Protein AF-A0A8T1VAX4-F1 (afdb_monomer_lite)

Foldseek 3Di:
DDPPDDDPVVVVVVVCCVQDVALVSVVVVVVVVLVVVVFPDKDKDDDVVVSDIDIDTD

Radius of gyration: 15.73 Å; chains: 1; bounding box: 23×28×49 Å

Sequence (58 aa):
MALSVLDGKTRDLMSASYALPDLETAVKQVMFNSIDAHAKTIKLSVDVAAASFTAVDD

Structure (mmCIF, N/CA/C/O backbone):
data_AF-A0A8T1VAX4-F1
#
_entry.id   AF-A0A8T1VAX4-F1
#
loop_
_atom_site.group_PDB
_atom_site.id
_atom_site.type_symbol
_atom_site.label_atom_id
_atom_site.label_alt_id
_atom_site.label_comp_id
_atom_site.label_asym_id
_atom_site.label_entity_id
_atom_site.label_seq_id
_atom_site.pdbx_PDB_ins_code
_atom_site.Cartn_x
_atom_site.Cartn_y
_atom_site.Cartn_z
_atom_site.occupancy
_atom_site.B_iso_or_equiv
_atom_site.auth_seq_id
_atom_site.auth_comp_id
_atom_site.auth_asym_id
_atom_site.auth_atom_id
_atom_site.pdbx_PDB_model_num
ATOM 1 N N . MET A 1 1 ? 8.461 19.144 -36.786 1.00 40.88 1 MET A N 1
ATOM 2 C CA . MET A 1 1 ? 8.591 18.094 -35.754 1.00 40.88 1 MET A CA 1
ATOM 3 C C . MET A 1 1 ? 7.194 17.623 -35.407 1.00 40.88 1 MET A C 1
ATOM 5 O O . MET A 1 1 ? 6.400 18.446 -34.972 1.00 40.88 1 MET A O 1
ATOM 9 N N . ALA A 1 2 ? 6.855 16.367 -35.694 1.00 52.34 2 ALA A N 1
ATOM 10 C CA . ALA A 1 2 ? 5.559 15.820 -35.307 1.00 52.34 2 ALA A CA 1
ATOM 11 C C . ALA A 1 2 ? 5.518 15.687 -33.776 1.00 52.34 2 ALA A C 1
ATOM 13 O O . ALA A 1 2 ? 6.428 15.091 -33.202 1.00 52.34 2 ALA A O 1
ATOM 14 N N . LEU A 1 3 ? 4.507 16.267 -33.120 1.00 56.50 3 LEU A N 1
ATOM 15 C CA . LEU A 1 3 ? 4.212 15.946 -31.725 1.00 56.50 3 LEU A CA 1
ATOM 16 C C . LEU A 1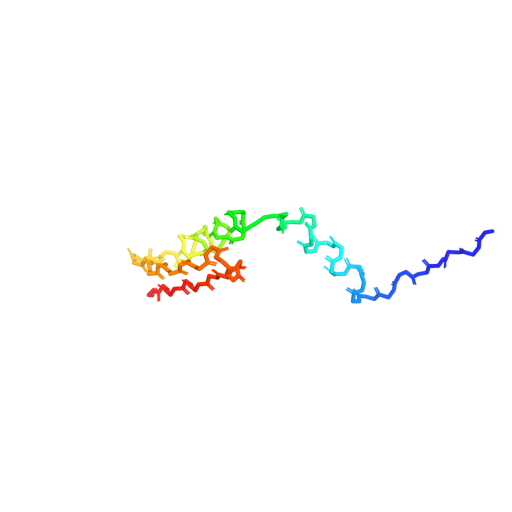 3 ? 3.701 14.503 -31.692 1.00 56.50 3 LEU A C 1
ATOM 18 O O . LEU A 1 3 ? 2.560 14.236 -32.066 1.00 56.50 3 LEU A O 1
ATOM 22 N N . SER A 1 4 ? 4.546 13.569 -31.271 1.00 67.31 4 SER A N 1
ATOM 23 C CA . SER A 1 4 ? 4.109 12.228 -30.900 1.00 67.31 4 SER A CA 1
ATOM 24 C C . SER A 1 4 ? 3.276 12.363 -29.626 1.00 67.31 4 SER A C 1
ATOM 26 O O . SER A 1 4 ? 3.813 12.574 -28.539 1.00 67.31 4 SER A O 1
ATOM 28 N N . VAL A 1 5 ? 1.951 12.312 -29.761 1.00 75.00 5 VAL A N 1
ATOM 29 C CA . VAL A 1 5 ? 1.050 12.234 -28.608 1.00 75.00 5 VAL A CA 1
ATOM 30 C C . VAL A 1 5 ? 1.304 10.884 -27.946 1.00 75.00 5 VAL A C 1
ATOM 32 O O . VAL A 1 5 ? 1.081 9.848 -28.571 1.00 75.00 5 VAL A O 1
ATOM 35 N N . LEU A 1 6 ? 1.819 10.893 -26.713 1.00 76.38 6 LEU A N 1
ATOM 36 C CA . LEU A 1 6 ? 1.887 9.674 -25.912 1.00 76.38 6 LEU A CA 1
ATOM 37 C C . LEU A 1 6 ? 0.472 9.126 -25.742 1.00 76.38 6 LEU A C 1
ATOM 39 O O . LEU A 1 6 ? -0.454 9.876 -25.421 1.00 76.38 6 LEU A O 1
ATOM 43 N N . ASP A 1 7 ? 0.310 7.819 -25.931 1.00 85.94 7 ASP A N 1
ATOM 44 C CA . ASP A 1 7 ? -0.949 7.175 -25.593 1.00 85.94 7 ASP A CA 1
ATOM 45 C C . ASP A 1 7 ? -1.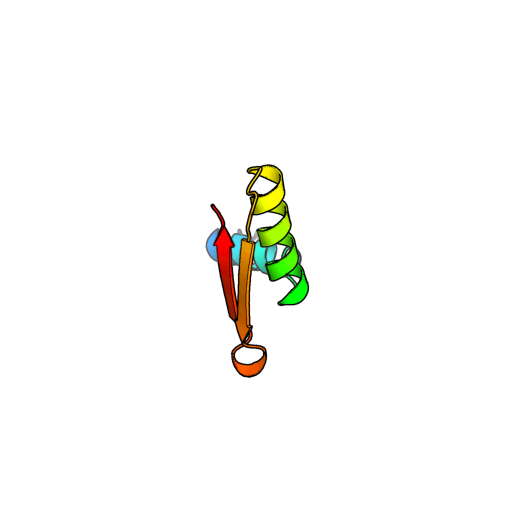236 7.343 -24.088 1.00 85.94 7 ASP A C 1
ATOM 47 O O . ASP A 1 7 ? -0.320 7.452 -23.262 1.00 85.94 7 ASP A O 1
ATOM 51 N N . GLY A 1 8 ? -2.522 7.388 -23.730 1.00 85.56 8 GLY A N 1
ATOM 52 C CA . GLY A 1 8 ? -2.948 7.663 -22.357 1.00 85.56 8 GLY A CA 1
ATOM 53 C C . GLY A 1 8 ? -2.370 6.683 -21.334 1.00 85.56 8 GLY A C 1
ATOM 54 O O . GLY A 1 8 ? -1.979 7.112 -20.256 1.00 85.56 8 GLY A O 1
ATOM 55 N N . LYS A 1 9 ? -2.210 5.400 -21.687 1.00 86.00 9 LYS A N 1
ATOM 56 C CA . LYS A 1 9 ? -1.684 4.386 -20.761 1.00 86.00 9 LYS A CA 1
ATOM 57 C C . LYS A 1 9 ? -0.211 4.617 -20.463 1.00 86.00 9 LYS A C 1
ATOM 59 O O . LYS A 1 9 ? 0.188 4.523 -19.308 1.00 86.00 9 LYS A O 1
ATOM 64 N N . THR A 1 10 ? 0.591 4.941 -21.475 1.00 85.31 10 THR A N 1
ATOM 65 C CA . THR A 1 10 ? 2.017 5.236 -21.279 1.00 85.31 10 THR A CA 1
ATOM 66 C C . THR A 1 10 ? 2.201 6.507 -20.451 1.00 85.31 10 THR A C 1
ATOM 68 O O . THR A 1 10 ? 3.052 6.545 -19.563 1.00 85.31 10 THR A O 1
ATOM 71 N N . ARG A 1 11 ? 1.365 7.529 -20.674 1.00 87.06 11 ARG A N 1
ATOM 72 C CA . ARG A 1 11 ? 1.377 8.751 -19.859 1.00 87.06 11 ARG A CA 1
ATOM 73 C C . ARG A 1 11 ? 0.998 8.473 -18.403 1.00 87.06 11 ARG A C 1
ATOM 75 O O . ARG A 1 11 ? 1.670 8.964 -17.499 1.00 87.06 11 ARG A O 1
ATOM 82 N N . ASP A 1 12 ? -0.053 7.692 -18.181 1.00 87.25 12 ASP A N 1
ATOM 83 C CA . ASP A 1 12 ? -0.540 7.375 -16.839 1.00 87.25 12 ASP A CA 1
ATOM 84 C C . ASP A 1 12 ? 0.460 6.479 -16.092 1.00 87.25 12 ASP A C 1
ATOM 86 O O . ASP A 1 12 ? 0.728 6.716 -14.917 1.00 87.25 12 ASP A O 1
ATOM 90 N N . LEU A 1 13 ? 1.096 5.527 -16.785 1.00 86.88 13 LEU A N 1
ATOM 91 C CA . LEU A 1 13 ? 2.181 4.715 -16.235 1.00 86.88 13 LEU A CA 1
ATOM 92 C C . LEU A 1 13 ? 3.379 5.579 -15.832 1.00 86.88 13 LEU A C 1
ATOM 94 O O . LEU A 1 13 ? 3.866 5.449 -14.715 1.00 86.88 13 LEU A O 1
ATOM 98 N N . MET A 1 14 ? 3.826 6.487 -16.706 1.00 87.12 14 MET A N 1
ATOM 99 C CA . MET A 1 14 ? 4.908 7.418 -16.374 1.00 87.12 14 MET A CA 1
ATOM 100 C C . MET A 1 14 ? 4.550 8.260 -15.149 1.00 87.12 14 MET A C 1
ATOM 102 O O . MET A 1 14 ? 5.344 8.357 -14.217 1.00 87.12 14 MET A O 1
ATOM 106 N N . SER A 1 15 ? 3.340 8.823 -15.117 1.00 87.00 15 SER A N 1
ATOM 107 C CA . SER A 1 15 ? 2.856 9.600 -13.974 1.00 87.00 15 SER A CA 1
ATOM 108 C C . SER A 1 15 ? 2.842 8.774 -12.684 1.00 87.00 15 SER A C 1
ATOM 110 O O . S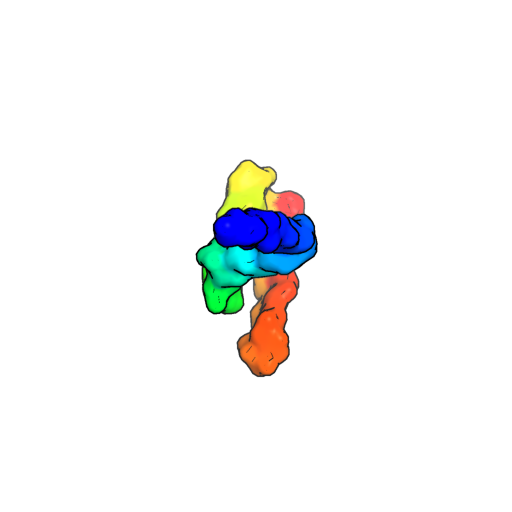ER A 1 15 ? 3.288 9.260 -11.647 1.00 87.00 15 SER A O 1
ATOM 112 N N . ALA A 1 16 ? 2.363 7.530 -12.742 1.00 84.81 16 ALA A N 1
ATOM 113 C CA . ALA A 1 16 ? 2.328 6.625 -11.599 1.00 84.81 16 ALA A CA 1
ATOM 114 C C . ALA A 1 16 ? 3.738 6.276 -11.103 1.00 84.81 16 ALA A C 1
ATOM 116 O O . ALA A 1 16 ? 3.973 6.306 -9.900 1.00 84.81 16 ALA A O 1
ATOM 117 N N . SER A 1 17 ? 4.691 6.019 -12.003 1.00 83.75 17 SER A N 1
ATOM 118 C CA . SER A 1 17 ? 6.086 5.736 -11.638 1.00 83.75 17 SER A CA 1
ATOM 119 C C . SER A 1 17 ? 6.791 6.928 -10.988 1.00 83.75 17 SER A C 1
ATOM 121 O O . SER A 1 17 ? 7.601 6.731 -10.089 1.00 83.75 17 SER A O 1
ATOM 123 N N . TYR A 1 18 ? 6.485 8.161 -11.406 1.00 83.81 18 TYR A N 1
ATOM 124 C CA . TYR A 1 18 ? 7.020 9.357 -10.745 1.00 83.81 18 TYR A CA 1
ATOM 125 C C . TYR A 1 18 ? 6.382 9.614 -9.376 1.00 83.81 18 TYR A C 1
ATOM 127 O O . TYR A 1 18 ? 7.058 10.111 -8.479 1.00 83.81 18 TYR A O 1
ATOM 135 N N . ALA A 1 19 ? 5.096 9.295 -9.211 1.00 81.50 19 ALA A N 1
ATOM 136 C CA . ALA A 1 19 ? 4.384 9.476 -7.947 1.00 81.50 19 ALA A CA 1
ATOM 137 C C . ALA A 1 19 ? 4.711 8.385 -6.911 1.00 81.50 19 ALA A C 1
ATOM 139 O O . ALA A 1 19 ? 4.748 8.670 -5.717 1.00 81.50 19 ALA A O 1
A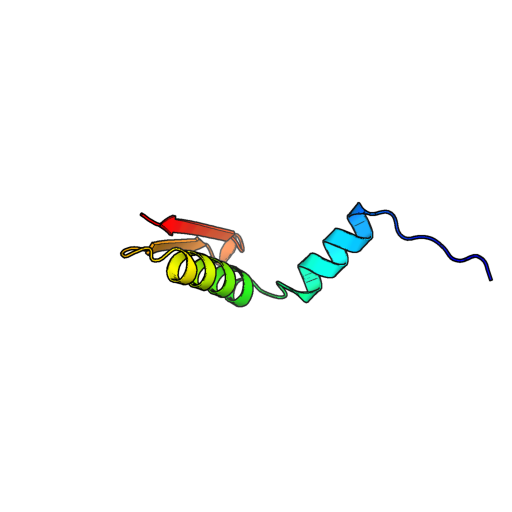TOM 140 N N . LEU A 1 20 ? 4.953 7.150 -7.361 1.00 88.44 20 LEU A N 1
ATOM 141 C CA . LEU A 1 20 ? 5.220 5.971 -6.531 1.00 88.44 20 LEU A CA 1
ATOM 142 C C . LEU A 1 20 ? 6.567 5.331 -6.923 1.00 88.44 20 LEU A C 1
ATOM 144 O O . LEU A 1 20 ? 6.584 4.262 -7.537 1.00 88.44 20 LEU A O 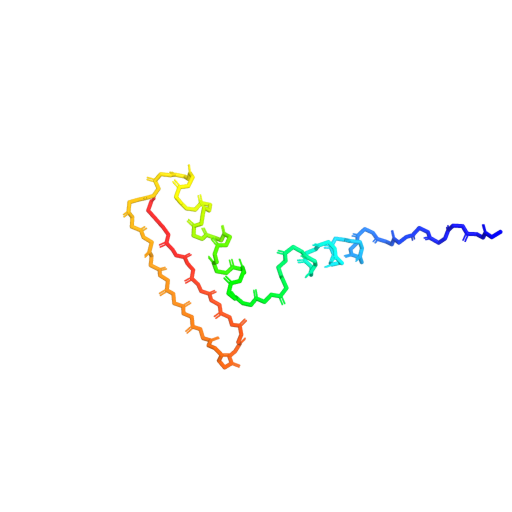1
ATOM 148 N N . PRO A 1 21 ? 7.702 5.981 -6.604 1.00 87.62 21 PRO A N 1
ATOM 149 C CA . PRO A 1 21 ? 9.030 5.538 -7.035 1.00 87.62 21 PRO A CA 1
ATOM 150 C C . PRO A 1 21 ? 9.502 4.249 -6.352 1.00 87.62 21 PRO A C 1
ATOM 152 O O . PRO A 1 21 ? 10.326 3.524 -6.908 1.00 87.62 21 PRO A O 1
ATOM 155 N N . ASP A 1 22 ? 9.001 3.959 -5.153 1.00 89.12 22 ASP A N 1
ATOM 156 C CA . ASP A 1 22 ? 9.387 2.796 -4.363 1.00 89.12 22 ASP A CA 1
ATOM 157 C C . ASP A 1 22 ? 8.220 2.260 -3.519 1.00 89.12 22 ASP A C 1
ATOM 159 O O . ASP A 1 22 ? 7.176 2.900 -3.342 1.00 89.12 22 ASP A O 1
ATOM 163 N N . LEU A 1 23 ? 8.411 1.040 -3.005 1.00 87.75 23 LEU A N 1
ATOM 164 C CA . LEU A 1 23 ? 7.430 0.347 -2.169 1.00 87.75 23 LEU A CA 1
ATOM 165 C C . LEU A 1 23 ? 7.100 1.146 -0.902 1.00 87.75 23 LEU A C 1
ATOM 167 O O . LEU A 1 23 ? 5.955 1.153 -0.459 1.00 87.75 23 LEU A O 1
ATOM 171 N N . GLU A 1 24 ? 8.086 1.836 -0.330 1.00 91.19 24 GLU A N 1
ATOM 172 C CA . GLU A 1 24 ? 7.903 2.644 0.874 1.00 91.19 24 GLU A CA 1
ATOM 173 C C . GLU A 1 24 ? 6.937 3.809 0.619 1.00 91.19 24 GLU A C 1
ATOM 175 O O . GLU A 1 24 ? 6.020 4.043 1.407 1.00 91.19 24 GLU A O 1
ATOM 180 N N . THR A 1 25 ? 7.100 4.505 -0.503 1.00 92.31 25 THR A N 1
ATOM 181 C CA . THR A 1 25 ? 6.254 5.622 -0.925 1.00 92.31 25 THR A CA 1
ATOM 182 C C . THR A 1 25 ? 4.838 5.142 -1.231 1.00 92.31 25 THR A C 1
ATOM 184 O O . THR A 1 25 ? 3.874 5.777 -0.803 1.00 92.31 25 THR A O 1
ATOM 187 N N . ALA A 1 26 ? 4.694 3.981 -1.878 1.00 91.81 26 ALA A N 1
ATOM 188 C CA . ALA A 1 26 ? 3.389 3.362 -2.116 1.00 91.81 26 ALA A CA 1
ATOM 189 C C . ALA A 1 26 ? 2.656 3.011 -0.814 1.00 91.81 26 ALA A C 1
ATOM 191 O O . ALA A 1 26 ? 1.482 3.351 -0.655 1.00 91.81 26 ALA A O 1
ATOM 192 N N . VAL A 1 27 ? 3.353 2.405 0.150 1.00 93.62 27 VAL A N 1
ATOM 193 C CA . VAL A 1 27 ? 2.788 2.087 1.469 1.00 93.62 27 VAL A CA 1
ATOM 194 C C . VAL A 1 27 ? 2.406 3.361 2.228 1.00 93.62 27 VAL A C 1
ATOM 196 O O . VAL A 1 27 ? 1.307 3.438 2.779 1.00 93.62 27 VAL A O 1
ATOM 199 N N . LYS A 1 28 ? 3.272 4.383 2.232 1.00 94.00 28 LYS A N 1
ATOM 200 C CA . LYS A 1 28 ? 2.995 5.678 2.876 1.00 94.00 28 LYS A CA 1
ATOM 201 C C . LYS A 1 28 ? 1.744 6.336 2.308 1.00 94.00 28 LYS A C 1
ATOM 203 O O . LYS A 1 28 ? 0.901 6.778 3.082 1.00 94.00 28 LYS A O 1
ATOM 208 N N . GLN A 1 29 ? 1.604 6.366 0.982 1.00 94.50 29 GLN A N 1
ATOM 209 C CA . GLN A 1 29 ? 0.452 6.990 0.337 1.00 94.50 29 GLN A CA 1
ATOM 210 C C . GLN A 1 29 ? -0.863 6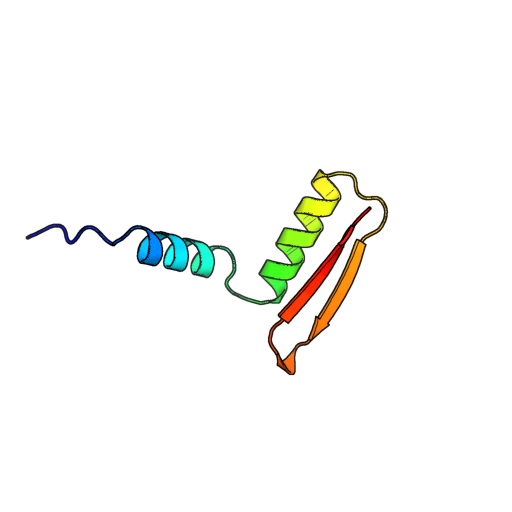.321 0.754 1.00 94.50 29 GLN A C 1
ATOM 212 O O . GLN A 1 29 ? -1.831 7.014 1.054 1.00 94.50 29 GLN A O 1
ATOM 217 N N . VAL A 1 30 ? -0.899 4.987 0.824 1.00 93.06 30 VAL A N 1
ATOM 218 C CA . VAL A 1 30 ? -2.109 4.266 1.246 1.00 93.06 30 VAL A CA 1
ATOM 219 C C . VAL A 1 30 ? -2.412 4.491 2.727 1.00 93.06 30 VAL A C 1
ATOM 221 O O . VAL A 1 30 ? -3.567 4.713 3.070 1.00 93.06 30 VAL A O 1
ATOM 224 N N . MET A 1 31 ? -1.397 4.535 3.597 1.00 93.88 31 MET A N 1
ATOM 225 C CA . MET A 1 31 ? -1.622 4.869 5.009 1.00 93.88 31 MET A CA 1
ATOM 226 C C . MET A 1 31 ? -2.171 6.285 5.198 1.00 93.88 31 MET A C 1
ATOM 228 O O . MET A 1 31 ? -3.072 6.475 6.011 1.00 93.88 31 MET A O 1
ATOM 232 N N . PHE A 1 32 ? -1.668 7.273 4.450 1.00 95.12 32 PHE A N 1
ATOM 233 C CA . PHE A 1 32 ? -2.212 8.631 4.511 1.00 95.12 32 PHE A CA 1
ATOM 234 C C . PHE A 1 32 ? -3.658 8.685 4.032 1.00 95.12 32 PHE A C 1
ATOM 236 O O . PHE A 1 32 ? -4.478 9.302 4.701 1.00 95.12 32 PHE A O 1
ATOM 243 N N . ASN A 1 33 ? -3.999 7.965 2.961 1.00 95.25 33 ASN A N 1
ATOM 244 C CA . ASN A 1 33 ? -5.382 7.882 2.497 1.00 95.25 33 ASN A CA 1
ATOM 245 C C . ASN A 1 33 ? -6.318 7.302 3.575 1.00 95.25 33 ASN A C 1
ATOM 247 O O . ASN A 1 33 ? -7.408 7.827 3.779 1.00 95.25 33 ASN A O 1
ATOM 251 N N . SER A 1 34 ? -5.896 6.254 4.289 1.00 95.38 34 SER A N 1
ATOM 252 C CA . SER A 1 34 ? -6.679 5.682 5.393 1.00 95.38 34 SER A CA 1
ATOM 253 C C . SER A 1 34 ? -6.827 6.657 6.571 1.00 95.38 34 SER A C 1
ATOM 255 O O . SER A 1 34 ? -7.894 6.751 7.175 1.00 95.38 34 SER A O 1
ATOM 257 N N . ILE A 1 35 ? -5.781 7.430 6.888 1.00 94.06 35 ILE A N 1
ATOM 258 C CA . ILE A 1 35 ? -5.832 8.473 7.929 1.00 94.06 35 ILE A CA 1
ATOM 259 C C . ILE A 1 35 ? -6.792 9.599 7.525 1.00 94.06 35 ILE A C 1
ATOM 261 O O . ILE A 1 35 ? -7.597 10.041 8.348 1.00 94.06 35 ILE A O 1
ATOM 265 N N . ASP A 1 36 ? -6.740 10.032 6.264 1.00 96.94 36 ASP A N 1
ATOM 266 C CA . ASP A 1 36 ? -7.641 11.043 5.702 1.00 96.94 36 ASP A CA 1
ATOM 267 C C . ASP A 1 36 ? -9.097 10.552 5.688 1.00 96.94 36 ASP A C 1
ATOM 269 O O . ASP A 1 36 ? -10.021 11.336 5.897 1.00 96.94 36 ASP A O 1
ATOM 273 N N . ALA A 1 37 ? -9.307 9.243 5.521 1.00 96.12 37 ALA A N 1
ATOM 274 C CA . ALA A 1 37 ? -10.607 8.589 5.665 1.00 96.12 37 ALA A CA 1
ATOM 275 C C . ALA A 1 37 ? -11.058 8.424 7.131 1.00 96.12 37 ALA A C 1
ATOM 277 O O . ALA A 1 37 ? -12.148 7.914 7.384 1.00 96.12 37 ALA A O 1
ATOM 278 N N . HIS A 1 38 ? -10.254 8.879 8.098 1.00 95.38 38 HIS A N 1
ATOM 279 C CA . HIS A 1 38 ? -10.489 8.740 9.536 1.00 95.38 38 HIS A CA 1
ATOM 280 C C . HIS A 1 38 ? -10.594 7.286 10.026 1.00 95.38 38 HIS A C 1
ATOM 282 O O . HIS A 1 38 ? -11.244 7.028 11.047 1.00 95.38 38 HIS A O 1
ATOM 288 N N . ALA A 1 39 ? -9.917 6.355 9.346 1.00 95.06 39 ALA A N 1
ATOM 289 C CA . ALA A 1 39 ? -9.755 4.990 9.828 1.00 95.06 39 ALA A CA 1
ATOM 290 C C . ALA A 1 39 ? -9.079 4.993 11.206 1.00 95.06 39 ALA A C 1
ATOM 292 O O . ALA A 1 39 ? -8.140 5.750 11.474 1.00 95.06 39 ALA A O 1
ATOM 293 N N . LYS A 1 40 ? -9.552 4.135 12.106 1.00 94.44 40 LYS A N 1
ATOM 294 C CA . LYS A 1 40 ? -9.008 3.990 13.463 1.00 94.44 40 LYS A CA 1
ATOM 295 C C . LYS A 1 40 ? -7.956 2.900 13.522 1.00 94.44 40 LYS A C 1
ATOM 297 O O . LYS A 1 40 ? -7.067 2.952 14.371 1.00 94.44 40 LYS A O 1
ATOM 302 N N . THR A 1 41 ? -8.077 1.902 12.653 1.00 94.56 41 THR A N 1
ATOM 303 C CA . THR A 1 41 ? -7.168 0.765 12.591 1.00 94.56 41 THR A CA 1
ATOM 304 C C . THR A 1 41 ? -6.762 0.511 11.154 1.00 94.56 41 THR A C 1
ATOM 306 O O . THR A 1 41 ? -7.604 0.405 10.277 1.00 94.56 41 THR A O 1
ATOM 309 N N . ILE A 1 42 ? -5.464 0.327 10.927 1.00 94.75 42 ILE A N 1
ATOM 310 C CA . ILE A 1 42 ? -4.930 -0.072 9.626 1.00 94.75 42 ILE A CA 1
ATOM 311 C C . ILE A 1 42 ? -4.101 -1.336 9.838 1.00 94.75 42 ILE A C 1
ATOM 313 O O . ILE A 1 42 ? -3.161 -1.353 10.635 1.00 94.75 42 ILE A O 1
ATOM 317 N N . LYS A 1 43 ? -4.447 -2.414 9.136 1.00 95.62 43 LYS A N 1
ATOM 318 C CA . LYS A 1 43 ? -3.674 -3.658 9.093 1.00 95.62 43 LYS A CA 1
ATOM 319 C C . LYS A 1 43 ? -2.833 -3.671 7.829 1.00 95.62 43 LYS A C 1
ATOM 321 O O . LYS A 1 43 ? -3.366 -3.777 6.729 1.00 95.62 43 LYS A O 1
ATOM 326 N N . LEU A 1 44 ? -1.520 -3.593 8.006 1.00 93.69 44 LEU A N 1
ATOM 327 C CA . LEU A 1 44 ? -0.548 -3.608 6.921 1.00 93.69 44 LEU A CA 1
ATOM 328 C C . LEU A 1 44 ? 0.194 -4.951 6.886 1.00 93.69 44 LEU A C 1
ATOM 330 O O . LEU A 1 44 ? 0.691 -5.424 7.905 1.00 93.69 44 LEU A O 1
ATOM 334 N N . SER A 1 45 ? 0.287 -5.554 5.704 1.00 94.56 45 SER A N 1
ATOM 335 C CA . SER A 1 45 ? 1.135 -6.712 5.402 1.00 94.56 45 SER A CA 1
ATOM 336 C C . SER A 1 45 ? 2.044 -6.364 4.228 1.00 94.56 45 SER A C 1
ATOM 338 O O . SER A 1 45 ? 1.557 -5.902 3.199 1.00 94.56 45 SER A O 1
ATOM 340 N N . VAL A 1 46 ? 3.354 -6.560 4.378 1.00 93.06 46 VAL A N 1
ATOM 341 C CA . VAL A 1 46 ? 4.353 -6.208 3.356 1.00 93.06 46 VAL A CA 1
ATOM 342 C C . VAL A 1 46 ? 5.199 -7.431 3.035 1.00 93.06 46 VAL A C 1
ATOM 344 O O . VAL A 1 46 ? 5.769 -8.042 3.938 1.00 93.06 46 VAL A O 1
ATOM 347 N N . ASP A 1 47 ? 5.307 -7.752 1.750 1.00 93.50 47 ASP A N 1
ATOM 348 C CA . ASP A 1 47 ? 6.249 -8.731 1.221 1.00 93.50 47 ASP A CA 1
ATOM 349 C C . ASP A 1 47 ? 7.332 -7.994 0.427 1.00 93.50 47 ASP A C 1
ATOM 351 O O . ASP A 1 47 ? 7.126 -7.540 -0.702 1.00 93.50 47 ASP A O 1
ATOM 355 N N . VAL A 1 48 ? 8.506 -7.875 1.044 1.00 88.81 48 VAL A N 1
ATOM 356 C CA . VAL A 1 48 ? 9.664 -7.192 0.458 1.00 88.81 48 VAL A CA 1
ATOM 357 C C . VAL A 1 48 ? 10.250 -7.990 -0.710 1.00 88.81 48 VAL A C 1
ATOM 359 O O . VAL A 1 48 ? 10.738 -7.391 -1.665 1.00 88.81 48 VAL A O 1
ATOM 362 N N . ALA A 1 49 ? 10.180 -9.324 -0.673 1.00 90.19 49 ALA A N 1
ATOM 363 C CA . ALA A 1 49 ? 10.730 -10.173 -1.728 1.00 90.19 49 ALA A CA 1
ATOM 364 C C . ALA A 1 49 ? 9.892 -10.083 -3.009 1.00 90.19 49 ALA A C 1
ATOM 366 O O . ALA A 1 49 ? 10.444 -10.052 -4.108 1.00 90.19 49 ALA A O 1
ATOM 367 N N . ALA A 1 50 ? 8.569 -9.990 -2.865 1.00 91.19 50 ALA A N 1
ATOM 368 C CA . ALA A 1 50 ? 7.643 -9.804 -3.979 1.00 91.19 50 ALA A CA 1
ATOM 369 C C . ALA A 1 50 ? 7.402 -8.327 -4.349 1.00 91.19 50 ALA A C 1
ATOM 371 O O . ALA A 1 50 ? 6.618 -8.060 -5.259 1.00 91.19 50 ALA A O 1
ATOM 372 N N . ALA A 1 51 ? 8.036 -7.376 -3.649 1.00 86.88 51 ALA A N 1
ATOM 373 C CA . ALA A 1 51 ? 7.784 -5.937 -3.772 1.00 86.88 51 ALA A CA 1
ATOM 374 C C . ALA A 1 51 ? 6.280 -5.592 -3.740 1.00 86.88 51 ALA A C 1
ATOM 376 O O . ALA A 1 51 ? 5.785 -4.800 -4.543 1.00 86.88 51 ALA A O 1
ATOM 377 N N . SER A 1 52 ? 5.542 -6.220 -2.823 1.00 92.12 52 SER A N 1
ATOM 378 C CA . SER A 1 52 ? 4.085 -6.116 -2.744 1.00 92.12 52 SER A CA 1
ATOM 379 C C . SER A 1 52 ? 3.617 -5.808 -1.326 1.00 92.12 52 SER A C 1
ATOM 381 O O . SER A 1 52 ? 4.324 -6.048 -0.344 1.00 92.12 52 SER A O 1
ATOM 383 N N . PHE A 1 53 ? 2.416 -5.247 -1.207 1.00 94.12 53 PHE A N 1
ATOM 384 C CA . PHE A 1 53 ? 1.811 -4.958 0.086 1.00 94.12 53 PHE A CA 1
ATOM 385 C C . PHE A 1 53 ? 0.290 -5.101 0.039 1.00 94.12 53 PHE A C 1
ATOM 387 O O . PHE A 1 53 ? -0.336 -5.098 -1.020 1.00 94.12 53 PHE A O 1
ATOM 394 N N . THR A 1 54 ? -0.314 -5.225 1.215 1.00 94.69 54 THR A N 1
ATOM 395 C CA . THR A 1 54 ? -1.760 -5.206 1.429 1.00 94.69 54 THR A CA 1
ATOM 396 C C . THR A 1 54 ? -2.051 -4.344 2.648 1.00 94.69 54 THR A C 1
ATOM 398 O O . THR A 1 54 ? -1.461 -4.557 3.706 1.00 94.69 54 THR A O 1
ATOM 401 N N . ALA A 1 55 ? -2.952 -3.378 2.499 1.00 93.81 55 ALA A N 1
ATOM 402 C CA . ALA A 1 55 ? -3.439 -2.534 3.582 1.00 93.81 55 ALA A CA 1
ATOM 403 C C . ALA A 1 55 ? -4.960 -2.692 3.685 1.00 93.81 55 ALA A C 1
ATOM 405 O O . ALA A 1 55 ? -5.649 -2.650 2.667 1.00 93.81 55 ALA A O 1
ATOM 406 N N . VAL A 1 56 ? -5.460 -2.915 4.899 1.00 95.00 56 VAL A N 1
ATOM 407 C CA . VAL A 1 56 ? -6.893 -3.032 5.200 1.00 95.00 56 VAL A CA 1
ATOM 408 C C . VAL A 1 56 ? -7.216 -2.106 6.363 1.00 95.00 56 VAL A C 1
ATOM 410 O O . VAL A 1 56 ? -6.661 -2.284 7.449 1.00 95.00 56 VAL A O 1
ATOM 413 N N . ASP A 1 57 ? -8.089 -1.137 6.131 1.00 93.50 57 ASP A N 1
ATOM 414 C CA . ASP A 1 57 ? -8.624 -0.203 7.120 1.00 93.50 57 ASP A CA 1
ATOM 415 C C . ASP A 1 57 ? -10.084 -0.529 7.500 1.00 93.50 57 ASP A C 1
ATOM 417 O O . ASP A 1 57 ? -10.660 -1.496 6.986 1.00 93.50 57 ASP A O 1
ATOM 421 N N . ASP A 1 58 ? -10.626 0.194 8.491 1.00 91.38 58 ASP A N 1
ATOM 422 C CA . ASP A 1 58 ? -11.992 0.057 9.029 1.00 91.38 58 ASP A CA 1
ATOM 423 C C . ASP A 1 58 ? -12.953 1.182 8.616 1.00 91.38 58 ASP A C 1
ATOM 425 O O . ASP A 1 58 ? -12.497 2.332 8.429 1.00 91.38 58 ASP A O 1
#

pLDDT: mean 88.05, std 10.63, range [40.88, 96.94]

Secondary structure (DSSP, 8-state):
-------HHHHHHHHHHHH--SHHHHHHHHHHHHHHTT-S-EEEEEETTTTEEEEEE-

Organism: NCBI:txid221518